Protein AF-A0AB33KLS2-F1 (afdb_monomer)

Mean predicted aligned error: 7.59 Å

Solvent-accessible surface area (backbone atoms only — not comparable to full-atom values): 6076 Å² total; per-residue (Å²): 111,73,68,59,41,36,52,72,66,75,53,86,85,89,75,60,63,88,75,45,70,87,30,69,48,44,75,70,61,57,37,85,88,77,75,65,88,89,71,78,84,80,86,86,88,79,92,84,76,79,94,68,81,90,74,51,69,68,59,52,53,50,51,50,51,52,54,55,51,50,51,54,59,63,72,65,54,87,76,80,77,72,77,94,81,83,135

Radius of gyration: 17.5 Å; Cα contacts (8 Å, |Δi|>4): 31; chains: 1; bounding box: 36×27×56 Å

Organism: NCBI:txid3231512

Structure (mmCIF, N/CA/C/O backbone):
data_AF-A0AB33KLS2-F1
#
_entry.id   AF-A0AB33KLS2-F1
#
loop_
_atom_site.group_PDB
_atom_site.id
_atom_site.type_symbol
_atom_site.label_atom_id
_atom_site.label_alt_id
_atom_site.label_comp_id
_atom_site.label_asym_id
_atom_site.label_entity_id
_atom_site.label_seq_id
_atom_site.pdbx_PDB_ins_code
_atom_site.Cartn_x
_atom_site.Cartn_y
_atom_site.Cartn_z
_atom_site.occupancy
_atom_site.B_iso_or_equiv
_atom_site.auth_seq_id
_atom_site.auth_comp_id
_atom_site.auth_asym_id
_atom_site.auth_atom_id
_atom_site.pdbx_PDB_model_num
ATOM 1 N N . MET A 1 1 ? 11.890 4.653 2.498 1.00 71.00 1 MET A N 1
ATOM 2 C CA . MET A 1 1 ? 13.285 4.260 2.203 1.00 71.00 1 MET A CA 1
ATOM 3 C C . MET A 1 1 ? 13.397 3.420 0.935 1.00 71.00 1 MET A C 1
ATOM 5 O O . MET A 1 1 ? 13.993 3.920 -0.002 1.00 71.00 1 MET A O 1
ATOM 9 N N . GLY A 1 2 ? 12.769 2.238 0.829 1.00 90.50 2 GLY A N 1
ATOM 10 C CA . GLY A 1 2 ? 12.917 1.367 -0.358 1.00 90.50 2 GLY A CA 1
ATOM 11 C C . GLY A 1 2 ? 12.606 2.017 -1.719 1.00 90.50 2 GLY A C 1
ATOM 12 O O . GLY A 1 2 ? 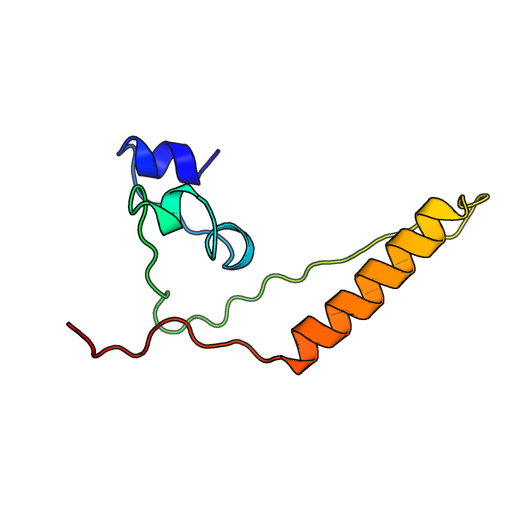13.416 1.916 -2.630 1.00 90.50 2 GLY A O 1
ATOM 13 N N . LYS A 1 3 ? 11.493 2.757 -1.851 1.00 95.62 3 LYS A N 1
ATOM 14 C CA . LYS A 1 3 ? 11.110 3.421 -3.120 1.00 95.62 3 LYS A CA 1
ATOM 15 C C . LYS A 1 3 ? 12.130 4.441 -3.627 1.00 95.62 3 LYS A C 1
ATOM 17 O O . LYS A 1 3 ? 12.389 4.488 -4.820 1.00 95.62 3 LYS A O 1
ATOM 22 N N . LEU A 1 4 ? 12.711 5.234 -2.723 1.00 95.69 4 LEU A N 1
ATOM 23 C CA . LEU A 1 4 ? 13.713 6.238 -3.091 1.00 95.69 4 LEU A CA 1
ATOM 24 C C . LEU A 1 4 ? 14.969 5.567 -3.647 1.00 95.69 4 LEU A C 1
ATOM 26 O O . LEU A 1 4 ? 15.492 6.004 -4.656 1.00 95.69 4 LEU A O 1
ATOM 30 N N . MET A 1 5 ? 15.401 4.453 -3.055 1.00 95.56 5 MET A N 1
ATOM 31 C CA . MET A 1 5 ? 16.555 3.710 -3.569 1.00 95.56 5 MET A CA 1
ATOM 32 C C . MET A 1 5 ? 16.313 3.172 -4.987 1.00 95.56 5 MET A C 1
ATOM 34 O O . MET A 1 5 ? 17.236 3.172 -5.794 1.00 95.56 5 MET A O 1
ATOM 38 N N . VAL A 1 6 ? 15.082 2.756 -5.308 1.00 96.94 6 VAL A N 1
ATOM 39 C CA . VAL A 1 6 ? 14.708 2.354 -6.677 1.00 96.94 6 VAL A CA 1
ATOM 40 C C . VAL A 1 6 ? 14.722 3.546 -7.631 1.00 96.94 6 VAL A C 1
ATOM 42 O O . VAL A 1 6 ? 15.270 3.429 -8.722 1.00 96.94 6 VAL A O 1
ATOM 45 N N . ALA A 1 7 ? 14.164 4.688 -7.220 1.00 96.81 7 ALA A N 1
ATOM 46 C CA . ALA A 1 7 ? 14.154 5.906 -8.032 1.00 96.81 7 ALA A CA 1
ATOM 47 C C . ALA A 1 7 ? 15.577 6.394 -8.370 1.00 96.81 7 ALA A C 1
ATOM 49 O O . ALA A 1 7 ? 15.823 6.860 -9.475 1.00 96.81 7 ALA A O 1
ATOM 50 N N . GLU A 1 8 ? 16.523 6.214 -7.444 1.00 97.00 8 GLU A N 1
ATOM 51 C CA . GLU A 1 8 ? 17.948 6.521 -7.637 1.00 97.00 8 GLU A CA 1
ATOM 52 C C . GLU A 1 8 ? 18.721 5.416 -8.390 1.00 97.00 8 GLU A C 1
ATOM 54 O O . GLU A 1 8 ? 19.945 5.464 -8.499 1.00 97.00 8 GLU A O 1
ATOM 59 N N . GLY A 1 9 ? 18.041 4.380 -8.892 1.00 96.44 9 GLY A N 1
ATOM 60 C CA . GLY A 1 9 ? 18.658 3.317 -9.690 1.00 96.44 9 GLY A CA 1
ATOM 61 C C . GLY A 1 9 ? 19.505 2.315 -8.897 1.00 96.44 9 GLY A C 1
ATOM 62 O O . GLY A 1 9 ? 20.272 1.560 -9.491 1.00 96.44 9 GLY A O 1
ATOM 63 N N . LEU A 1 10 ? 19.367 2.257 -7.568 1.00 96.56 10 LEU A N 1
ATOM 64 C CA . LEU A 1 10 ? 20.162 1.365 -6.709 1.00 96.56 10 LEU A CA 1
ATOM 65 C C . LEU A 1 10 ? 19.675 -0.096 -6.713 1.00 96.56 10 LEU A C 1
ATOM 67 O O . LEU A 1 10 ? 20.272 -0.943 -6.049 1.00 96.56 10 LEU A O 1
ATOM 71 N N . GLY A 1 11 ? 18.591 -0.405 -7.430 1.00 96.12 11 GLY A N 1
ATOM 72 C CA . GLY A 1 11 ? 18.090 -1.766 -7.612 1.00 96.12 11 GLY A CA 1
ATOM 73 C C . GLY A 1 11 ? 16.570 -1.849 -7.730 1.00 96.12 11 GLY A C 1
ATOM 74 O O . GLY A 1 11 ? 15.896 -0.872 -8.049 1.00 96.12 11 GLY A O 1
ATOM 75 N N . VAL A 1 12 ? 16.033 -3.039 -7.449 1.00 96.50 12 VAL A N 1
ATOM 76 C CA . VAL A 1 12 ? 14.591 -3.333 -7.413 1.00 96.50 12 VAL A CA 1
ATOM 77 C C . VAL A 1 12 ? 14.155 -3.726 -6.004 1.00 96.50 12 VAL A C 1
ATOM 79 O O . VAL A 1 12 ? 14.967 -4.133 -5.173 1.00 96.50 12 VAL A O 1
ATOM 82 N N . THR A 1 13 ? 12.860 -3.617 -5.717 1.00 95.56 13 THR A N 1
ATOM 83 C CA . THR A 1 13 ? 12.305 -3.967 -4.407 1.00 95.56 13 THR A CA 1
ATOM 84 C C . THR A 1 13 ? 10.879 -4.493 -4.539 1.00 95.56 13 THR A C 1
ATOM 86 O O . THR A 1 13 ? 10.194 -4.198 -5.516 1.00 95.56 13 THR A O 1
ATOM 89 N N . VAL A 1 14 ? 10.433 -5.260 -3.544 1.00 93.88 14 VAL A N 1
ATOM 90 C CA . VAL A 1 14 ? 9.046 -5.719 -3.411 1.00 93.88 14 VAL A CA 1
ATOM 91 C C . VAL A 1 14 ? 8.399 -4.928 -2.284 1.00 93.88 14 VAL A C 1
ATOM 93 O O . VAL A 1 14 ? 8.950 -4.839 -1.186 1.00 93.88 14 VAL A O 1
ATOM 96 N N . LEU A 1 15 ? 7.236 -4.341 -2.555 1.00 93.06 15 LEU A N 1
ATOM 97 C CA . LEU A 1 15 ? 6.496 -3.520 -1.602 1.00 93.06 15 LEU A CA 1
ATOM 98 C C . LEU A 1 15 ? 5.020 -3.909 -1.606 1.00 93.06 15 LEU A C 1
ATOM 100 O O . LEU A 1 15 ? 4.514 -4.330 -2.644 1.00 93.06 15 LEU A O 1
ATOM 104 N N . PRO A 1 16 ? 4.313 -3.723 -0.480 1.00 90.62 16 PRO A N 1
ATOM 105 C CA . PRO A 1 16 ? 2.866 -3.857 -0.459 1.00 90.62 16 PRO A CA 1
ATOM 106 C C . PRO A 1 16 ? 2.198 -2.832 -1.378 1.00 90.62 16 PRO A C 1
ATOM 108 O O . PRO A 1 16 ? 2.634 -1.679 -1.427 1.00 90.62 16 PRO A O 1
ATOM 111 N N . ASP A 1 17 ? 1.083 -3.213 -1.999 1.00 89.19 17 ASP A N 1
ATOM 112 C CA . ASP A 1 17 ? 0.317 -2.353 -2.912 1.00 89.19 17 ASP A CA 1
ATOM 113 C C . ASP A 1 17 ? -0.007 -0.985 -2.291 1.00 89.19 17 ASP A C 1
ATOM 115 O O . ASP A 1 17 ? 0.213 0.051 -2.916 1.00 89.19 17 ASP A O 1
ATOM 119 N N . TYR A 1 18 ? -0.415 -0.959 -1.013 1.00 88.81 18 TYR A N 1
ATOM 120 C CA . TYR A 1 18 ? -0.742 0.279 -0.286 1.00 88.81 18 TYR A CA 1
ATOM 121 C C . TYR A 1 18 ? 0.442 1.245 -0.135 1.00 88.81 18 TYR A C 1
ATOM 123 O O . TYR A 1 18 ? 0.257 2.407 0.216 1.00 88.81 18 TYR A O 1
ATOM 131 N N . SER A 1 19 ? 1.671 0.762 -0.326 1.00 91.56 19 SER A N 1
ATOM 132 C CA . SER A 1 19 ? 2.880 1.580 -0.287 1.00 91.56 19 SER A CA 1
ATOM 133 C C . SER A 1 19 ? 3.292 2.086 -1.664 1.00 91.56 19 SER A C 1
ATOM 135 O O . SER A 1 19 ? 4.196 2.911 -1.715 1.00 91.56 19 SER A O 1
ATOM 137 N N . VAL A 1 20 ? 2.706 1.603 -2.760 1.00 93.31 20 VAL A N 1
ATOM 138 C CA . VAL A 1 20 ? 3.127 1.942 -4.131 1.00 93.31 20 VAL A CA 1
ATOM 139 C C . VAL A 1 20 ? 2.022 2.664 -4.891 1.00 93.31 20 VAL A C 1
ATOM 141 O O . VAL A 1 20 ? 2.282 3.701 -5.491 1.00 93.31 20 VAL A O 1
ATOM 144 N N . VAL A 1 21 ? 0.794 2.149 -4.835 1.00 89.69 21 VAL A N 1
ATOM 145 C CA . VAL A 1 21 ? -0.348 2.699 -5.571 1.00 89.69 21 VAL A CA 1
ATOM 146 C C . VAL A 1 21 ? -0.633 4.128 -5.106 1.00 89.69 21 VAL A C 1
ATOM 148 O O . VAL A 1 21 ? -0.891 4.368 -3.926 1.00 89.69 21 VAL A O 1
ATOM 151 N N . GLY A 1 22 ? -0.587 5.084 -6.038 1.00 89.88 22 GLY A N 1
ATOM 152 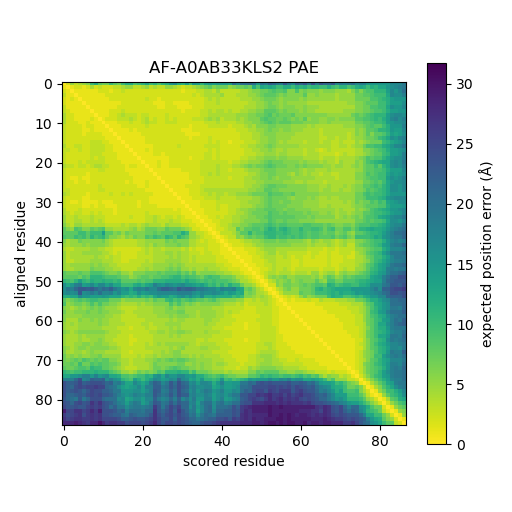C CA . GLY A 1 22 ? -0.846 6.498 -5.762 1.00 89.88 22 GLY A CA 1
ATOM 153 C C . GLY A 1 22 ? 0.315 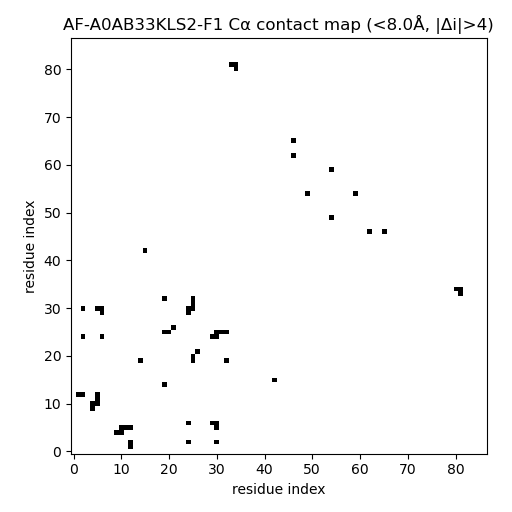7.246 -5.099 1.00 89.88 22 GLY A C 1
ATOM 154 O O . GLY A 1 22 ? 0.172 8.437 -4.801 1.00 89.88 22 GLY A O 1
ATOM 155 N N . ASP A 1 23 ? 1.461 6.590 -4.887 1.00 94.56 23 ASP A N 1
ATOM 156 C CA . ASP A 1 23 ? 2.673 7.254 -4.416 1.00 94.56 23 ASP A CA 1
ATOM 157 C C . ASP A 1 23 ? 3.145 8.298 -5.443 1.00 94.56 23 ASP A C 1
ATOM 159 O O . ASP A 1 23 ? 3.085 8.043 -6.648 1.00 94.56 23 ASP A O 1
ATOM 163 N N . PRO A 1 24 ? 3.647 9.469 -5.013 1.00 95.88 24 PRO A N 1
ATOM 164 C CA . PRO A 1 24 ? 4.139 10.476 -5.944 1.00 95.88 24 PRO A CA 1
ATOM 165 C C . PRO A 1 24 ? 5.198 9.956 -6.920 1.00 95.88 24 PRO A C 1
ATOM 167 O O . PRO A 1 24 ? 5.166 10.359 -8.075 1.00 95.88 24 PRO A O 1
ATOM 170 N N . LEU A 1 25 ? 6.098 9.059 -6.495 1.00 96.06 25 LEU A N 1
ATOM 171 C CA . LEU A 1 25 ? 7.150 8.524 -7.365 1.00 96.06 25 LEU A CA 1
ATOM 172 C C . LEU A 1 25 ? 6.596 7.560 -8.420 1.00 96.06 25 LEU A C 1
ATOM 174 O O . LEU A 1 25 ? 7.151 7.468 -9.510 1.00 96.06 25 LEU A O 1
ATOM 178 N N . GLU A 1 26 ? 5.514 6.848 -8.106 1.00 96.12 26 GLU A N 1
ATOM 179 C CA . GLU A 1 26 ? 4.811 5.996 -9.070 1.00 96.12 26 GLU A CA 1
ATOM 180 C C . GLU A 1 26 ? 4.050 6.864 -10.077 1.00 96.12 26 GLU A C 1
ATOM 182 O O . GLU A 1 26 ? 4.238 6.735 -11.284 1.00 96.12 26 GLU A O 1
ATOM 187 N N . ARG A 1 27 ? 3.302 7.856 -9.585 1.00 95.69 27 ARG A N 1
ATOM 188 C CA . ARG A 1 27 ? 2.523 8.776 -10.423 1.00 95.69 27 ARG A CA 1
ATOM 189 C C . ARG A 1 27 ? 3.358 9.638 -11.366 1.00 95.69 27 ARG A C 1
ATOM 191 O O . ARG A 1 27 ? 2.851 10.053 -12.405 1.00 95.69 27 ARG A O 1
ATOM 198 N N . THR A 1 28 ? 4.593 9.973 -10.995 1.00 96.75 28 THR A N 1
ATOM 199 C CA . THR A 1 28 ? 5.514 10.727 -11.861 1.00 96.75 28 THR A CA 1
ATOM 200 C C . THR A 1 28 ? 6.329 9.826 -12.786 1.00 96.75 28 THR A C 1
ATOM 202 O O . THR A 1 28 ? 7.092 10.341 -13.599 1.00 96.75 28 THR A O 1
ATOM 205 N N . GLY A 1 29 ? 6.194 8.500 -12.673 1.00 95.88 29 GLY A N 1
ATOM 206 C CA . GLY A 1 29 ? 6.984 7.531 -13.431 1.00 95.88 29 GLY A CA 1
ATOM 207 C C . GLY A 1 29 ? 8.441 7.408 -12.975 1.00 95.88 29 GLY A C 1
ATOM 208 O O . GLY A 1 29 ? 9.222 6.731 -13.639 1.00 95.88 29 GLY A O 1
ATOM 209 N N . ALA A 1 30 ? 8.821 8.030 -11.851 1.00 97.25 30 ALA A N 1
ATOM 210 C CA . ALA A 1 30 ? 10.154 7.883 -11.260 1.00 97.25 30 ALA A CA 1
ATOM 211 C C . ALA A 1 30 ? 10.415 6.447 -10.771 1.00 97.25 30 ALA A C 1
ATOM 213 O O . ALA A 1 30 ? 11.556 5.994 -10.736 1.00 97.25 30 ALA A O 1
ATOM 214 N N . ILE A 1 31 ? 9.355 5.716 -10.422 1.00 96.88 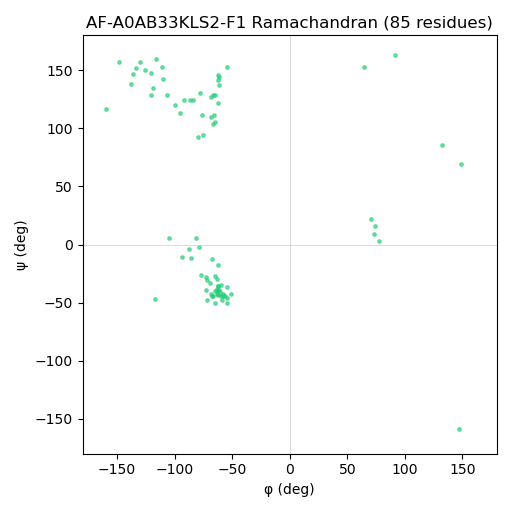31 ILE A N 1
ATOM 215 C CA . ILE A 1 31 ? 9.363 4.260 -10.269 1.00 96.88 31 ILE A CA 1
ATOM 216 C C . ILE A 1 31 ? 8.196 3.658 -11.049 1.00 96.88 31 ILE A C 1
ATOM 218 O O . ILE A 1 31 ? 7.184 4.313 -11.285 1.00 96.88 31 ILE A O 1
ATOM 222 N N . THR A 1 32 ? 8.309 2.381 -11.403 1.00 95.81 32 THR A N 1
ATOM 223 C CA . THR A 1 32 ? 7.203 1.608 -11.981 1.00 95.81 32 THR A CA 1
ATOM 224 C C . THR A 1 32 ? 6.976 0.341 -11.168 1.00 95.81 32 THR A C 1
ATOM 226 O O . THR A 1 32 ? 7.906 -0.194 -10.561 1.00 95.81 32 THR A O 1
ATOM 229 N N . CYS A 1 33 ? 5.734 -0.138 -11.132 1.00 94.50 33 CYS A N 1
ATOM 230 C CA . CYS A 1 33 ? 5.378 -1.393 -10.480 1.00 94.50 33 CY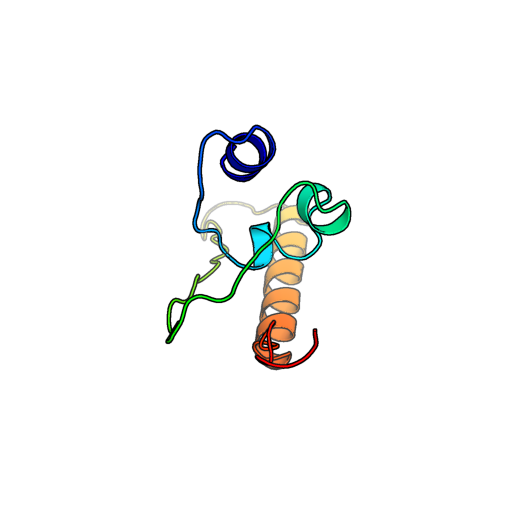S A CA 1
ATOM 231 C C . CYS A 1 33 ? 4.971 -2.450 -11.511 1.00 94.50 33 CYS A C 1
ATOM 233 O O . CYS A 1 33 ? 4.527 -2.144 -12.624 1.00 94.50 33 CYS A O 1
ATOM 235 N N . ARG A 1 34 ? 5.165 -3.718 -11.149 1.00 92.38 34 ARG A N 1
ATOM 236 C CA . ARG A 1 34 ? 4.740 -4.881 -11.928 1.00 92.38 34 ARG A CA 1
ATOM 237 C C . ARG A 1 34 ? 4.153 -5.918 -10.970 1.00 92.38 34 ARG A C 1
ATOM 239 O O . ARG A 1 34 ? 4.740 -6.114 -9.903 1.00 92.38 34 ARG A O 1
ATOM 246 N N . PRO A 1 35 ? 3.040 -6.580 -11.323 1.00 89.81 35 PRO A N 1
ATOM 247 C CA . PRO A 1 35 ? 2.492 -7.656 -10.507 1.00 89.81 35 PRO A CA 1
ATOM 248 C C . PRO A 1 35 ? 3.475 -8.815 -10.377 1.00 89.81 35 PRO A C 1
ATOM 250 O O . PRO A 1 35 ? 4.172 -9.164 -11.332 1.00 89.81 35 PRO A O 1
ATOM 253 N N . LEU A 1 36 ? 3.495 -9.444 -9.205 1.00 89.31 36 LEU A N 1
ATOM 254 C CA . LEU A 1 36 ? 4.207 -10.700 -9.012 1.00 89.31 36 LEU A CA 1
ATOM 255 C C . LEU A 1 36 ? 3.375 -11.847 -9.606 1.00 89.31 36 LEU A C 1
ATOM 257 O O . LEU A 1 36 ? 2.177 -11.975 -9.343 1.00 89.31 36 LEU A O 1
ATOM 261 N N . ALA A 1 37 ? 4.004 -12.687 -10.428 1.00 91.62 37 ALA A N 1
ATOM 262 C CA . ALA A 1 37 ? 3.328 -13.826 -11.039 1.00 91.62 37 ALA A CA 1
ATOM 263 C C . ALA A 1 37 ? 2.888 -14.836 -9.964 1.00 91.62 37 ALA A C 1
ATOM 265 O O . ALA A 1 37 ? 3.698 -15.263 -9.143 1.00 91.62 37 ALA A O 1
ATOM 266 N N . GLY A 1 38 ? 1.610 -15.229 -9.982 1.00 87.81 38 GLY A N 1
ATOM 267 C CA . GLY A 1 38 ? 1.055 -16.191 -9.021 1.00 87.81 38 GLY A CA 1
ATOM 268 C C . GLY A 1 38 ? 0.906 -15.654 -7.593 1.00 87.81 38 GLY A C 1
ATOM 269 O O . GLY A 1 38 ? 0.877 -16.440 -6.649 1.00 87.81 38 GLY A O 1
ATOM 270 N N . ASP A 1 39 ? 0.837 -14.334 -7.416 1.00 85.12 39 ASP A N 1
ATOM 271 C CA . ASP A 1 39 ? 0.866 -13.727 -6.090 1.00 85.12 39 ASP A CA 1
ATOM 272 C C . ASP A 1 39 ? -0.379 -14.002 -5.232 1.00 85.12 39 ASP A C 1
ATOM 274 O O . ASP A 1 39 ? -1.459 -13.436 -5.439 1.00 85.12 39 ASP A O 1
ATOM 278 N N . ALA A 1 40 ? -0.171 -14.815 -4.196 1.00 83.31 40 ALA A N 1
ATOM 279 C CA . ALA A 1 40 ? -1.107 -15.057 -3.100 1.00 83.31 40 ALA A CA 1
ATOM 280 C C . ALA A 1 40 ? -0.697 -14.340 -1.796 1.00 83.31 40 ALA A C 1
ATOM 282 O O . ALA A 1 40 ? -1.314 -14.547 -0.746 1.00 83.31 40 ALA A O 1
ATOM 283 N N . THR A 1 41 ? 0.354 -13.516 -1.828 1.00 87.94 41 THR A N 1
ATOM 284 C CA . THR A 1 41 ? 0.882 -12.845 -0.639 1.00 87.94 41 THR A CA 1
ATOM 285 C C . THR A 1 41 ? -0.124 -11.816 -0.146 1.00 87.94 41 THR A C 1
ATOM 287 O O . THR A 1 41 ? -0.569 -10.943 -0.885 1.00 87.94 41 THR A O 1
ATOM 290 N N . THR A 1 42 ? -0.483 -11.905 1.132 1.00 86.19 42 THR A N 1
ATOM 291 C CA . THR A 1 42 ? -1.410 -10.965 1.767 1.00 86.19 42 THR A CA 1
ATOM 292 C C . THR A 1 42 ? -0.712 -10.239 2.905 1.00 86.19 42 THR A C 1
ATOM 294 O O . THR A 1 42 ? -0.054 -10.864 3.737 1.00 86.19 42 THR A O 1
ATOM 297 N N . VAL A 1 43 ? -0.894 -8.919 2.973 1.00 87.81 43 VAL A N 1
ATOM 298 C CA . VAL A 1 43 ? -0.499 -8.117 4.135 1.00 87.81 43 VAL A CA 1
ATOM 299 C C . VAL A 1 43 ? -1.729 -7.850 4.993 1.00 87.81 43 VAL A C 1
ATOM 301 O O . VAL A 1 43 ? -2.686 -7.228 4.536 1.00 87.81 43 VAL A O 1
ATOM 304 N N . LEU A 1 44 ? -1.699 -8.303 6.247 1.00 90.06 44 LEU A N 1
ATOM 305 C CA . LEU A 1 44 ? -2.747 -8.033 7.228 1.00 90.06 44 LEU A CA 1
ATOM 306 C C . LEU A 1 44 ? -2.369 -6.817 8.079 1.00 90.06 44 LEU A C 1
ATOM 308 O O . LEU A 1 44 ? -1.436 -6.868 8.879 1.00 90.06 44 LEU A O 1
ATOM 312 N N . LEU A 1 45 ? -3.122 -5.730 7.930 1.00 90.06 45 LEU A N 1
ATOM 313 C CA . LEU A 1 45 ? -3.015 -4.549 8.785 1.00 90.06 45 LEU A CA 1
ATOM 314 C C . LEU A 1 45 ? -3.892 -4.737 10.028 1.00 90.06 45 LEU A C 1
ATOM 316 O O . LEU A 1 45 ? -5.093 -4.977 9.916 1.00 90.06 45 LEU A O 1
ATOM 320 N N . VAL A 1 46 ? -3.295 -4.613 11.215 1.00 92.56 46 VAL A N 1
ATOM 321 C CA . VAL A 1 46 ? -3.986 -4.796 12.500 1.00 92.56 46 VAL A CA 1
ATOM 322 C C . VAL A 1 46 ? -3.897 -3.519 13.323 1.00 92.56 46 VAL A C 1
ATOM 324 O O . VAL A 1 46 ? -2.808 -3.004 13.569 1.00 92.56 46 VAL A O 1
ATOM 327 N N . VAL A 1 47 ? -5.042 -3.037 13.807 1.00 91.31 47 VAL A N 1
ATOM 328 C CA . VAL A 1 47 ? -5.091 -1.990 14.832 1.00 91.31 47 VAL A CA 1
ATOM 329 C C . VAL A 1 47 ? -5.143 -2.631 16.217 1.00 91.31 47 VAL A C 1
ATOM 331 O O . VAL A 1 47 ? -6.026 -3.433 16.519 1.00 91.31 47 VAL A O 1
ATOM 334 N N . GLN A 1 48 ? -4.198 -2.265 17.080 1.00 90.31 48 GLN A N 1
ATOM 335 C CA . GLN A 1 48 ? -4.157 -2.713 18.470 1.00 90.31 48 GLN A CA 1
ATOM 336 C C . GLN A 1 48 ? -4.481 -1.549 19.405 1.00 90.31 48 GLN A C 1
ATOM 338 O O . GLN A 1 48 ? -4.083 -0.410 19.167 1.00 90.31 48 GLN A O 1
ATOM 343 N N . ARG A 1 49 ? -5.211 -1.835 20.485 1.00 86.88 49 ARG A N 1
ATOM 344 C CA . ARG A 1 49 ? -5.503 -0.864 21.544 1.00 86.88 49 ARG A CA 1
ATOM 345 C C . ARG A 1 49 ? -5.324 -1.504 22.911 1.00 86.88 49 ARG A C 1
ATOM 347 O O . ARG A 1 49 ? -5.644 -2.681 23.083 1.00 86.88 49 ARG A O 1
ATOM 354 N N . SER A 1 50 ? -4.875 -0.714 23.885 1.00 83.81 50 SER A N 1
ATOM 355 C CA . SER A 1 50 ? -4.883 -1.162 25.276 1.00 83.81 50 SER A CA 1
ATOM 356 C C . SER A 1 50 ? -6.317 -1.443 25.727 1.00 83.81 50 SER A C 1
ATOM 358 O O . SER A 1 50 ? -7.236 -0.673 25.437 1.00 83.81 50 SER A O 1
ATOM 360 N N . ARG A 1 51 ? -6.503 -2.556 26.443 1.00 80.56 51 ARG A N 1
ATOM 361 C CA . ARG A 1 51 ? -7.772 -2.904 27.104 1.00 80.56 51 ARG A CA 1
ATOM 362 C C . ARG A 1 51 ? -7.890 -2.281 28.496 1.00 80.56 51 ARG A C 1
ATOM 364 O O . ARG A 1 51 ? -8.967 -2.319 29.080 1.00 80.56 51 ARG A O 1
ATOM 371 N N . THR A 1 52 ? -6.794 -1.740 29.020 1.00 82.88 52 THR A N 1
ATOM 372 C CA . THR A 1 52 ? -6.683 -1.156 30.358 1.00 82.88 52 THR A CA 1
ATOM 373 C C . THR A 1 52 ? -6.267 0.315 30.265 1.00 82.88 52 THR A C 1
ATOM 375 O O . THR A 1 52 ? -5.538 0.715 29.355 1.00 82.88 52 THR A O 1
ATOM 378 N N . GLY A 1 53 ? -6.739 1.127 31.213 1.00 79.12 53 GLY A N 1
ATOM 379 C CA . GLY A 1 53 ? -6.503 2.574 31.242 1.00 79.12 53 GLY A CA 1
ATOM 380 C C . GLY A 1 53 ? -7.578 3.399 30.525 1.00 79.12 53 GLY A C 1
ATOM 381 O O . GLY A 1 53 ? -8.390 2.883 29.753 1.00 79.12 53 GLY A O 1
ATOM 382 N N . SER A 1 54 ? -7.613 4.703 30.810 1.00 81.19 54 SER A N 1
ATOM 383 C CA . SER A 1 54 ? -8.538 5.633 30.164 1.00 81.19 54 SER A CA 1
ATOM 384 C C . SER A 1 54 ? -8.060 5.953 28.746 1.00 81.19 54 SER A C 1
ATOM 386 O O . SER A 1 54 ? -7.051 6.617 28.527 1.00 81.19 54 SER A O 1
ATOM 388 N N . VAL A 1 55 ? -8.806 5.483 27.746 1.00 85.81 55 VAL A N 1
ATOM 389 C CA . VAL A 1 55 ? -8.556 5.848 26.347 1.00 85.81 55 VAL A CA 1
ATOM 390 C C . VAL A 1 55 ? -9.246 7.179 26.058 1.00 85.81 55 VAL A C 1
ATOM 392 O O . VAL A 1 55 ? -10.467 7.319 26.241 1.00 85.81 55 VAL A O 1
ATOM 395 N N . SER A 1 56 ? -8.472 8.160 25.586 1.00 90.25 56 SER A N 1
ATOM 396 C CA . SER A 1 56 ? -9.003 9.466 25.191 1.00 90.25 56 SER A CA 1
ATOM 397 C C . SER A 1 56 ? -10.124 9.307 24.158 1.00 90.25 56 SER A C 1
ATOM 399 O O . SER A 1 56 ? -10.181 8.326 23.410 1.00 90.25 56 SER A O 1
ATOM 401 N N . ARG A 1 57 ? -11.051 10.269 24.114 1.00 91.25 57 ARG A N 1
ATOM 402 C CA . ARG A 1 57 ? -12.125 10.259 23.111 1.00 91.25 57 ARG A CA 1
ATOM 403 C C . ARG A 1 57 ? -11.550 10.208 21.690 1.00 91.25 57 ARG A C 1
ATOM 405 O O . ARG A 1 57 ? -11.972 9.367 20.910 1.00 91.25 57 ARG A O 1
ATOM 412 N N . ALA A 1 58 ? -10.516 11.004 21.416 1.00 93.75 58 ALA A N 1
ATOM 413 C CA . ALA A 1 58 ? -9.840 11.029 20.121 1.00 93.75 58 ALA A CA 1
ATOM 414 C C . ALA A 1 58 ? -9.279 9.655 19.708 1.00 93.75 58 ALA A C 1
ATOM 416 O O . ALA A 1 58 ? -9.449 9.239 18.567 1.00 93.75 58 ALA A O 1
ATOM 417 N N . ALA A 1 59 ? -8.665 8.909 20.633 1.00 92.31 59 ALA A N 1
ATOM 418 C CA . ALA A 1 59 ? -8.151 7.573 20.330 1.00 92.31 59 ALA A CA 1
ATOM 419 C C . ALA A 1 59 ? -9.275 6.545 20.088 1.00 92.31 59 ALA A C 1
ATOM 421 O O . ALA A 1 59 ? -9.127 5.656 19.250 1.00 92.31 59 ALA A O 1
ATOM 422 N N . ARG A 1 60 ? -10.421 6.675 20.775 1.00 91.44 60 ARG A N 1
ATOM 423 C CA . ARG A 1 60 ? -11.618 5.860 20.494 1.00 91.44 60 ARG A CA 1
ATOM 424 C C . ARG A 1 60 ? -12.204 6.170 19.120 1.00 91.44 60 ARG A C 1
ATOM 426 O O . ARG A 1 60 ? -12.520 5.239 18.383 1.00 91.44 60 ARG A O 1
ATOM 433 N N . ASP A 1 61 ? -12.303 7.450 18.779 1.00 95.00 61 ASP A N 1
ATOM 434 C CA . ASP A 1 61 ? -12.812 7.902 17.485 1.00 95.00 61 ASP A CA 1
ATOM 435 C C . ASP A 1 61 ? -11.902 7.428 16.344 1.00 95.00 61 ASP A C 1
ATOM 437 O O . ASP A 1 61 ? -12.392 6.893 15.353 1.00 95.00 61 ASP A O 1
ATOM 441 N N . LEU A 1 62 ? -10.580 7.518 16.518 1.00 94.25 62 LEU A N 1
ATOM 442 C CA . LEU A 1 62 ? -9.611 7.013 15.546 1.00 94.25 62 LEU A CA 1
ATOM 443 C C . LEU A 1 62 ? -9.714 5.494 15.356 1.00 94.25 62 LEU A C 1
ATOM 445 O O . LEU A 1 62 ? -9.706 5.012 14.227 1.00 94.25 62 LEU A O 1
ATOM 449 N N . HIS A 1 63 ? -9.849 4.731 16.446 1.00 94.31 63 HIS A N 1
ATOM 450 C CA . HIS A 1 63 ? -10.042 3.283 16.354 1.00 94.31 63 HIS A CA 1
ATOM 451 C C . HIS A 1 63 ? -11.309 2.930 15.566 1.00 94.31 63 HIS A C 1
ATOM 453 O O . HIS A 1 63 ? -11.259 2.056 14.704 1.00 94.31 63 HIS A O 1
ATOM 459 N N . ARG A 1 64 ? -12.420 3.632 15.826 1.00 94.56 64 ARG A N 1
ATOM 460 C CA . ARG A 1 64 ? -13.670 3.461 15.076 1.00 94.56 64 ARG A CA 1
ATOM 461 C C . ARG A 1 64 ? -13.464 3.730 13.583 1.00 94.56 64 ARG A C 1
ATOM 463 O O . ARG A 1 64 ? -13.836 2.883 12.779 1.00 94.56 64 ARG A O 1
ATOM 470 N N . ILE A 1 65 ? -12.811 4.840 13.229 1.00 96.69 65 ILE A N 1
ATOM 471 C CA . ILE A 1 65 ? -12.506 5.186 11.831 1.00 96.69 65 ILE A CA 1
ATOM 472 C C . ILE A 1 65 ? -11.674 4.083 11.163 1.00 96.69 65 ILE A C 1
ATOM 474 O O . ILE A 1 65 ? -11.983 3.680 10.047 1.00 96.69 65 ILE A O 1
ATOM 478 N N . PHE A 1 66 ? -10.644 3.552 11.830 1.00 95.44 66 PHE A N 1
ATOM 479 C CA . PHE A 1 66 ? -9.844 2.467 11.253 1.00 95.44 66 PHE A CA 1
ATOM 480 C C . PHE A 1 66 ? -10.656 1.193 11.007 1.00 95.44 66 PHE A C 1
ATOM 482 O O 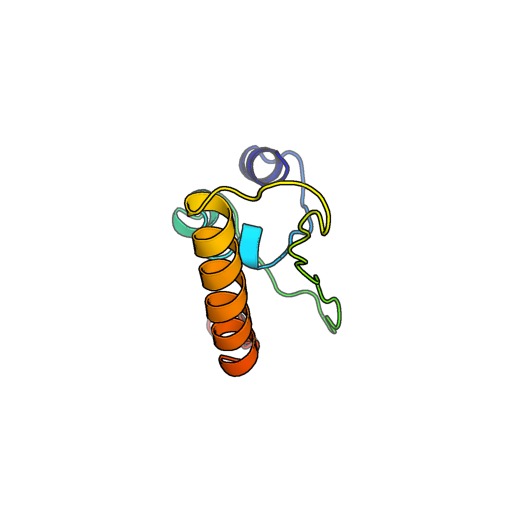. PHE A 1 66 ? -10.474 0.565 9.966 1.00 95.44 66 PHE A O 1
ATOM 489 N N . VAL A 1 67 ? -11.556 0.825 11.924 1.00 94.25 67 VAL A N 1
ATOM 490 C CA . VAL A 1 67 ? -12.434 -0.340 11.742 1.00 94.25 67 VAL A CA 1
ATOM 491 C C . VAL A 1 67 ? -13.392 -0.115 10.572 1.00 94.25 67 VAL A C 1
ATOM 493 O O . VAL A 1 67 ? -13.422 -0.947 9.671 1.00 94.25 67 VAL A O 1
ATOM 496 N N . GLU A 1 68 ? -14.089 1.024 10.524 1.00 94.62 68 GLU A N 1
ATOM 497 C CA . GLU A 1 68 ? -15.005 1.382 9.426 1.00 94.62 68 GLU A CA 1
ATOM 498 C C . GLU A 1 68 ? -14.298 1.320 8.066 1.00 94.62 68 GLU A C 1
ATOM 500 O O . GLU A 1 68 ? -14.733 0.608 7.160 1.00 94.62 68 GLU A O 1
ATOM 505 N N . ARG A 1 69 ? -13.129 1.963 7.950 1.00 92.88 69 ARG A N 1
ATOM 506 C CA . ARG A 1 69 ? -12.336 1.920 6.717 1.00 92.88 69 ARG A CA 1
ATOM 507 C C . ARG A 1 69 ? -11.875 0.503 6.397 1.00 92.88 69 ARG A C 1
ATOM 509 O O . ARG A 1 69 ? -11.880 0.135 5.229 1.00 92.88 69 ARG A O 1
ATOM 516 N N . SER A 1 70 ? -11.490 -0.312 7.378 1.00 91.94 70 SER A N 1
ATOM 517 C CA . SER A 1 70 ? -11.051 -1.689 7.110 1.00 91.94 70 SER A CA 1
ATOM 518 C C . SER A 1 70 ? -12.152 -2.560 6.499 1.00 91.94 70 SER A C 1
ATOM 520 O O . SER A 1 70 ? -11.864 -3.368 5.617 1.00 91.94 70 SER A O 1
ATOM 522 N N . GLU A 1 71 ? -13.407 -2.365 6.911 1.00 90.06 71 GLU A N 1
ATOM 523 C CA . GLU A 1 71 ? -14.559 -3.075 6.349 1.00 90.06 71 GLU A CA 1
ATOM 524 C C . GLU A 1 71 ? -14.825 -2.645 4.902 1.00 90.06 71 GLU A C 1
ATOM 526 O O . GLU A 1 71 ? -15.020 -3.493 4.034 1.00 90.06 71 GLU A O 1
ATOM 531 N N . GLU A 1 72 ? -14.735 -1.344 4.614 1.00 89.12 72 GLU A N 1
ATOM 532 C CA . GLU A 1 72 ? -14.867 -0.802 3.254 1.00 89.12 72 GLU A CA 1
ATOM 533 C C . GLU A 1 72 ? -13.778 -1.330 2.303 1.00 89.12 72 GLU A C 1
ATOM 535 O O . GLU A 1 72 ? -14.056 -1.662 1.153 1.00 89.12 72 GLU A O 1
ATOM 540 N N . HIS A 1 73 ? -12.534 -1.467 2.774 1.00 83.69 73 HIS A N 1
ATOM 541 C CA . HIS A 1 73 ? -11.461 -2.051 1.957 1.00 83.69 73 HIS A CA 1
ATOM 542 C C . HIS A 1 73 ? -11.618 -3.567 1.783 1.00 83.69 73 HIS A C 1
ATOM 544 O O . HIS A 1 73 ? -11.174 -4.112 0.774 1.00 83.69 73 HIS A O 1
ATOM 550 N N . ARG A 1 74 ? -12.252 -4.262 2.739 1.00 81.88 74 ARG A N 1
ATOM 551 C CA . ARG A 1 74 ? -12.541 -5.699 2.625 1.00 81.88 74 ARG A CA 1
ATOM 552 C C . ARG A 1 74 ? -13.656 -5.971 1.616 1.00 81.88 74 ARG A C 1
ATOM 554 O O . ARG A 1 74 ? -13.563 -6.939 0.868 1.00 81.88 74 ARG A O 1
ATOM 561 N N . SER A 1 75 ? -14.689 -5.127 1.585 1.00 75.44 75 SER A N 1
ATOM 562 C CA . SER A 1 75 ? -15.818 -5.247 0.654 1.00 75.44 75 SER A CA 1
ATOM 563 C C . SER A 1 75 ? -15.491 -4.768 -0.763 1.00 75.44 75 SER A C 1
ATOM 565 O O . SER A 1 75 ? -16.074 -5.276 -1.716 1.00 75.44 75 SER A O 1
ATOM 567 N N . GLY A 1 76 ? -14.529 -3.852 -0.913 1.00 66.19 76 GLY A N 1
ATOM 568 C CA . GLY A 1 76 ? -14.078 -3.337 -2.210 1.00 66.19 76 GLY A CA 1
ATOM 569 C C . GLY A 1 76 ? -13.345 -4.343 -3.107 1.00 66.19 76 GLY A C 1
ATOM 570 O O . GLY A 1 76 ? -13.184 -4.063 -4.291 1.00 66.19 76 GLY A O 1
ATOM 571 N N . GLY A 1 77 ? -12.937 -5.507 -2.585 1.00 56.88 77 GLY A N 1
ATOM 572 C CA . GLY A 1 77 ? -12.214 -6.531 -3.343 1.00 56.88 77 GLY A CA 1
ATOM 573 C C . GLY A 1 77 ? -10.823 -6.081 -3.821 1.00 56.88 77 GLY A C 1
ATOM 574 O O . GLY A 1 77 ? -10.537 -4.903 -4.026 1.00 56.88 77 GLY A O 1
ATOM 575 N N . ARG A 1 78 ? -9.908 -7.037 -4.002 1.00 57.66 78 ARG A N 1
ATOM 576 C CA . ARG A 1 78 ? -8.589 -6.775 -4.595 1.00 57.66 78 ARG A CA 1
ATOM 577 C C . ARG A 1 78 ? -8.814 -6.389 -6.060 1.00 57.66 78 ARG A C 1
ATOM 579 O O . ARG A 1 78 ? -9.104 -7.269 -6.862 1.00 57.66 78 ARG A O 1
ATOM 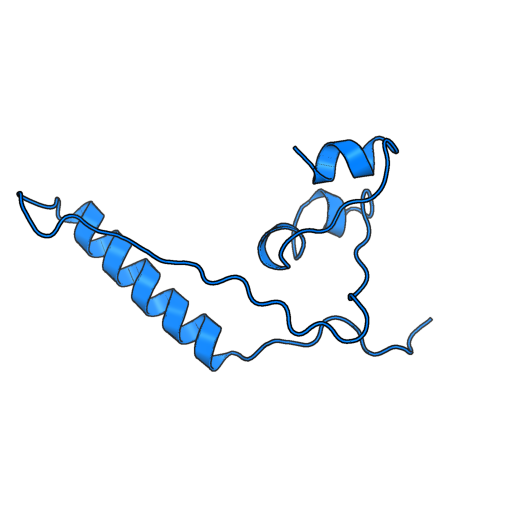586 N N . VAL A 1 79 ? -8.717 -5.107 -6.417 1.00 51.91 79 VAL A N 1
ATOM 587 C CA . VAL A 1 79 ? -8.670 -4.703 -7.832 1.00 51.91 79 VAL A CA 1
ATOM 588 C C . VAL A 1 79 ? -7.359 -5.257 -8.394 1.00 51.91 79 VAL A C 1
ATOM 590 O O . VAL A 1 79 ? -6.298 -4.785 -7.968 1.00 51.91 79 VAL A O 1
ATOM 593 N N . PRO A 1 80 ? -7.382 -6.253 -9.300 1.00 47.88 80 PRO A N 1
ATOM 594 C CA . PRO A 1 80 ? -6.163 -6.760 -9.906 1.00 47.88 80 PRO A CA 1
ATOM 595 C C . PRO A 1 80 ? -5.568 -5.624 -10.737 1.00 47.88 80 PRO A C 1
ATOM 597 O O . PRO A 1 80 ? -6.101 -5.258 -11.782 1.00 47.88 80 PRO A O 1
ATOM 600 N N . HIS A 1 81 ? -4.492 -5.015 -10.249 1.00 53.59 81 HIS A N 1
ATOM 601 C CA . HIS A 1 81 ? -3.753 -4.030 -11.025 1.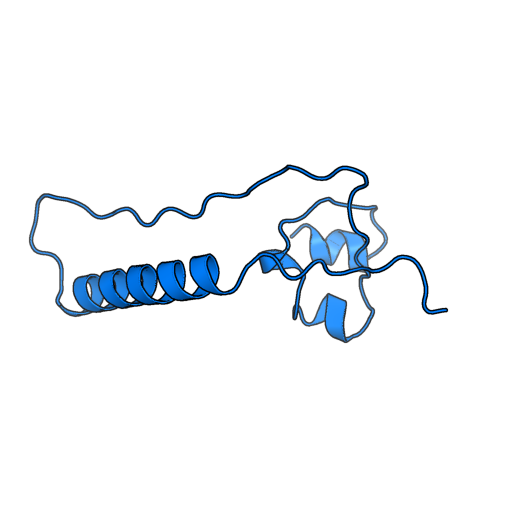00 53.59 81 HIS A CA 1
ATOM 602 C C . HIS A 1 81 ? -2.857 -4.784 -12.004 1.00 53.59 81 HIS A C 1
ATOM 604 O O . HIS A 1 81 ? -1.750 -5.169 -11.655 1.00 53.59 81 HIS A O 1
ATOM 610 N N . GLY A 1 82 ? -3.370 -5.019 -13.214 1.00 44.62 82 GLY A N 1
ATOM 611 C CA . GLY A 1 82 ? -2.609 -5.531 -14.354 1.00 44.62 82 GLY A CA 1
ATOM 612 C C . GLY A 1 82 ? -3.295 -6.684 -15.080 1.00 44.62 82 GLY A C 1
ATOM 613 O O . GLY A 1 82 ? -2.971 -7.844 -14.834 1.00 44.62 82 GLY A O 1
ATOM 614 N N . SER A 1 83 ? -4.184 -6.373 -16.028 1.00 35.47 83 SER A N 1
ATOM 615 C CA . SER A 1 83 ? -4.376 -7.270 -17.172 1.00 35.47 83 SER A CA 1
ATOM 616 C C . SER A 1 83 ? -3.091 -7.250 -18.008 1.00 35.47 83 SER A C 1
ATOM 618 O O . SER A 1 83 ? -2.617 -6.162 -18.343 1.00 35.47 83 SER A O 1
ATOM 620 N N . PRO A 1 84 ? -2.504 -8.407 -18.354 1.00 46.62 84 PRO A N 1
ATOM 621 C CA . PRO A 1 84 ? -1.412 -8.465 -19.311 1.00 46.62 84 PRO A CA 1
ATOM 622 C C . PRO A 1 84 ? -2.005 -8.265 -20.709 1.00 46.62 84 PRO A C 1
ATOM 624 O O . PRO A 1 84 ? -2.507 -9.209 -21.314 1.00 46.62 84 PRO A O 1
ATOM 627 N N . GLY A 1 85 ? -2.004 -7.025 -21.190 1.00 43.38 85 GLY A N 1
ATOM 628 C CA . GLY A 1 85 ? -2.475 -6.701 -22.534 1.00 43.38 85 GLY A CA 1
ATOM 629 C C . GLY A 1 85 ? -3.084 -5.314 -22.622 1.00 43.38 85 GLY A C 1
ATOM 630 O O . GLY A 1 85 ? -4.289 -5.2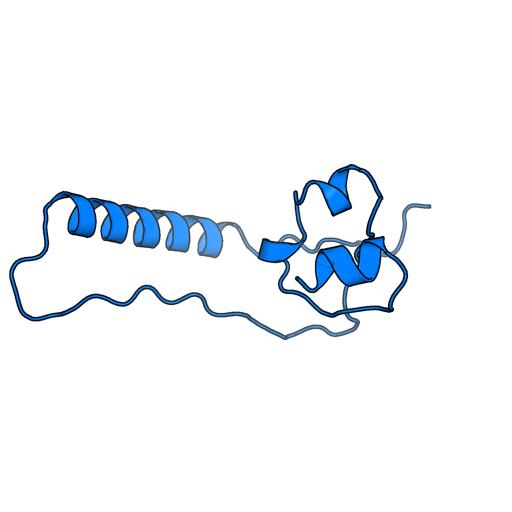02 -22.775 1.00 43.38 85 GLY A O 1
ATOM 631 N N . ASP A 1 86 ? -2.252 -4.286 -22.498 1.00 43.19 86 ASP A N 1
ATOM 632 C CA . ASP A 1 86 ? -2.425 -3.036 -23.236 1.00 43.19 86 ASP A CA 1
ATOM 633 C C . ASP A 1 86 ? -1.065 -2.323 -23.255 1.00 43.19 86 ASP A C 1
ATOM 635 O O . ASP A 1 86 ? -0.540 -1.951 -22.201 1.00 43.19 86 ASP A O 1
ATOM 639 N N . LEU A 1 87 ? -0.546 -2.166 -24.482 1.00 38.00 87 LEU A N 1
ATOM 640 C CA . LEU A 1 87 ? 0.789 -1.719 -24.927 1.00 38.00 87 LEU A CA 1
ATOM 641 C C . LEU A 1 87 ? 1.859 -2.815 -25.060 1.00 38.00 87 LEU A C 1
ATOM 643 O O . LEU A 1 87 ? 2.479 -3.215 -24.049 1.00 38.00 87 LEU A O 1
#

Foldseek 3Di:
DQLVCVLVVVDDDDDDPVVQVPDPCCVVVSDDDDDDPPDPDDDDDDDDDDPDDDDDPVNVVVVVVVVVVVVVVVVVDDPPPDDPDDD

pLDDT: mean 85.29, std 15.76, range [35.47, 97.25]

Sequence (87 aa):
MGKLMVAEGLGVTVLPDYSVVGDPLERTGAITCRPLAGDATTVLLVVQRSRTGSVSRAARDLHRIFVERSEEHRSGGRVPHGSPGDL

Secondary structure (DSSP, 8-state):
-HHHHHHTTS------GGGTTT-HHHHTTSS---PPTT------------SSS---HHHHHHHHHHHHHHHHHHHT-------S---